Protein AF-A0A5C6PGF8-F1 (afdb_monomer_lite)

Sequence (161 aa):
MWDMMILLLALSSSSFSEDKLNMCMDAKHHKKVPGPEGQLYLQCAPWRDNACCTANTSTEAHEDNSYLYNFNWNHCGAMSDECKKHFIQDTCFYECSPHLGPWIQEVDQSWRKERIFNVPLCKEDCHEWWEDCKNEFTCKSNWHTGWDWSSGMYSSTQISM

InterPro domains:
  IPR004269 Folate receptor [PTHR10517] (8-154)
  IPR018143 Folate receptor-like [PF03024] (23-155)

pLDDT: mean 87.25, std 16.22, range [28.69, 98.75]

Radius of gyration: 19.74 Å; chains: 1; bounding box: 34×40×76 Å

Secondary structure (DSSP, 8-state):
--HHHHHHHHGGGSTTSGGGSS---SSSS--SS-B--TT--GGGGGGTTSBSS-HHHHHHTTSTT-TTT---TTBTBPPPHHHHHHHHHHHHHHHH-TT-GGGEEEEEETTEEEEE-S----HHHHHHHHHHHTT---S-S-SSS--B-TTSS-B------

Structure (mmCIF, N/CA/C/O backbone):
data_AF-A0A5C6PGF8-F1
#
_entry.id   AF-A0A5C6PGF8-F1
#
loop_
_atom_site.group_PDB
_atom_site.id
_atom_site.type_symbol
_atom_site.label_atom_id
_atom_site.label_alt_id
_atom_site.label_comp_id
_atom_site.label_asym_id
_atom_site.label_entity_id
_atom_site.label_seq_id
_atom_site.pdbx_PDB_ins_code
_atom_site.Cartn_x
_atom_site.Cartn_y
_atom_site.Cartn_z
_atom_site.occupancy
_atom_site.B_iso_or_equiv
_atom_site.auth_seq_id
_atom_site.auth_comp_id
_atom_site.auth_asym_id
_atom_site.auth_atom_id
_atom_site.pdbx_PDB_model_num
ATOM 1 N N . MET A 1 1 ? 7.322 20.177 -49.002 1.00 54.81 1 MET A N 1
ATOM 2 C CA . MET A 1 1 ? 8.541 19.990 -48.165 1.00 54.81 1 MET A CA 1
ATOM 3 C C . MET A 1 1 ? 8.345 20.398 -46.705 1.00 54.81 1 MET A C 1
ATOM 5 O O . MET A 1 1 ? 9.116 19.965 -45.869 1.00 54.81 1 MET A O 1
ATOM 9 N N . TRP A 1 2 ? 7.335 21.204 -46.389 1.00 58.12 2 TRP A N 1
ATOM 10 C CA . TRP A 1 2 ? 7.107 21.815 -45.083 1.00 58.12 2 TRP A CA 1
ATOM 11 C C . TRP A 1 2 ? 6.049 21.002 -44.318 1.00 58.12 2 TRP A C 1
ATOM 13 O O . TRP A 1 2 ? 6.233 20.719 -43.141 1.00 58.12 2 TRP A O 1
ATOM 23 N N . ASP A 1 3 ? 5.068 20.440 -45.031 1.00 55.88 3 ASP A N 1
ATOM 24 C CA . ASP A 1 3 ? 4.085 19.485 -44.489 1.00 55.88 3 ASP A CA 1
ATOM 25 C C . ASP A 1 3 ? 4.719 18.181 -43.982 1.00 55.88 3 ASP A C 1
ATOM 27 O O . ASP A 1 3 ? 4.309 17.628 -42.966 1.00 55.88 3 ASP A O 1
ATOM 31 N N . MET A 1 4 ? 5.778 17.713 -44.651 1.00 60.34 4 MET A N 1
ATOM 32 C CA . MET A 1 4 ? 6.494 16.497 -44.250 1.00 60.34 4 MET A CA 1
ATOM 33 C C . MET A 1 4 ? 7.297 16.699 -42.953 1.00 60.34 4 MET A C 1
ATOM 35 O O . MET A 1 4 ? 7.502 15.757 -42.194 1.00 60.34 4 MET A O 1
ATOM 39 N N . MET A 1 5 ? 7.705 17.941 -42.676 1.00 58.97 5 MET A N 1
ATOM 40 C CA . MET A 1 5 ? 8.416 18.329 -41.457 1.00 58.97 5 MET A CA 1
ATOM 41 C C . MET A 1 5 ? 7.456 18.453 -40.261 1.00 58.97 5 MET A C 1
ATOM 43 O O . MET A 1 5 ? 7.819 18.086 -39.147 1.00 58.97 5 MET A O 1
ATOM 47 N N . ILE A 1 6 ? 6.212 18.889 -40.501 1.00 62.00 6 ILE A N 1
ATOM 48 C CA . ILE A 1 6 ? 5.142 18.952 -39.487 1.00 62.00 6 ILE A CA 1
ATOM 49 C C . ILE A 1 6 ? 4.705 17.540 -39.061 1.00 62.00 6 ILE A C 1
ATOM 51 O O . ILE A 1 6 ? 4.538 17.284 -37.870 1.00 62.00 6 ILE A O 1
ATOM 55 N N . LEU A 1 7 ? 4.593 16.600 -40.007 1.00 57.56 7 LEU A N 1
ATOM 56 C CA . LEU A 1 7 ? 4.287 15.193 -39.715 1.00 57.56 7 LEU A CA 1
ATOM 57 C C . LEU A 1 7 ? 5.377 14.501 -38.877 1.00 57.56 7 LEU A C 1
ATOM 59 O O . LEU A 1 7 ? 5.052 13.729 -37.981 1.00 57.56 7 LEU A O 1
ATOM 63 N N . LEU A 1 8 ? 6.657 14.801 -39.123 1.00 57.62 8 LEU A N 1
ATOM 64 C CA . LEU A 1 8 ? 7.780 14.226 -38.368 1.00 57.62 8 LEU A CA 1
ATOM 65 C C . LEU A 1 8 ? 7.888 14.772 -36.933 1.00 57.62 8 LEU A C 1
ATOM 67 O O . LEU A 1 8 ? 8.248 14.022 -36.031 1.00 57.62 8 LEU A O 1
ATOM 71 N N . LEU A 1 9 ? 7.532 16.041 -36.700 1.00 57.41 9 LEU A N 1
ATOM 72 C CA . LEU A 1 9 ? 7.521 16.651 -35.360 1.00 57.41 9 LEU A CA 1
ATOM 73 C C . LEU A 1 9 ? 6.371 16.141 -34.473 1.00 57.41 9 LEU A C 1
ATOM 75 O O . LEU A 1 9 ? 6.531 16.057 -33.258 1.00 57.41 9 LEU A O 1
ATOM 79 N N . ALA A 1 10 ? 5.233 15.758 -35.060 1.00 57.00 10 ALA A N 1
ATOM 80 C CA . ALA A 1 10 ? 4.105 15.186 -34.316 1.00 57.00 10 ALA A CA 1
ATOM 81 C C . ALA A 1 10 ? 4.353 13.736 -33.843 1.00 57.00 10 ALA A C 1
ATOM 83 O O . ALA A 1 10 ? 3.720 13.280 -32.895 1.00 57.00 10 ALA A O 1
ATOM 84 N N . LEU A 1 11 ? 5.280 13.012 -34.482 1.00 55.31 11 LEU A N 1
ATOM 85 C CA . LEU A 1 11 ? 5.598 11.609 -34.174 1.00 55.31 11 LEU A CA 1
ATOM 86 C C . LEU A 1 11 ? 6.632 11.437 -33.047 1.00 55.31 11 LEU A C 1
ATOM 88 O O . LEU A 1 11 ? 6.771 10.339 -32.520 1.00 55.31 11 LEU A O 1
ATOM 92 N N . SER A 1 12 ? 7.357 12.492 -32.658 1.00 56.69 12 SER A N 1
ATOM 93 C CA . SER A 1 12 ? 8.410 12.416 -31.629 1.00 56.69 12 SER A CA 1
ATOM 94 C C . SER A 1 12 ? 7.918 12.550 -30.179 1.00 56.69 12 SER A C 1
ATOM 96 O O . SER A 1 12 ? 8.729 12.521 -29.258 1.00 56.69 12 SER A O 1
ATOM 98 N N . SER A 1 13 ? 6.613 12.718 -29.950 1.00 55.44 13 SER A N 1
ATOM 99 C CA . SER A 1 13 ? 6.055 13.009 -28.618 1.00 55.44 13 SER A CA 1
ATOM 100 C C . SER A 1 13 ? 5.640 11.774 -27.802 1.00 55.44 13 SER A C 1
ATOM 102 O O . SER A 1 13 ? 5.177 11.933 -26.676 1.00 55.44 13 SER A O 1
ATOM 104 N N . SER A 1 14 ? 5.773 10.557 -28.332 1.00 55.12 14 SER A N 1
ATOM 105 C CA . SER A 1 14 ? 5.186 9.336 -27.748 1.00 55.12 14 SER A CA 1
ATOM 106 C C . SER A 1 14 ? 6.134 8.464 -26.911 1.00 55.12 14 SER A C 1
ATOM 108 O O . SER A 1 14 ? 5.676 7.510 -26.294 1.00 55.12 14 SER A O 1
ATOM 110 N N . SER A 1 15 ? 7.428 8.774 -26.826 1.00 57.66 15 SER A N 1
ATOM 111 C CA . SER A 1 15 ? 8.431 7.877 -26.219 1.00 57.66 15 SER A CA 1
ATOM 112 C C . SER A 1 15 ? 8.673 8.052 -24.709 1.00 57.66 15 SER A C 1
ATOM 114 O O . SER A 1 15 ? 9.306 7.193 -24.109 1.00 57.66 15 SER A O 1
ATOM 116 N N . PHE A 1 16 ? 8.159 9.112 -24.072 1.00 57.62 16 PHE A N 1
ATOM 117 C CA . PHE A 1 16 ? 8.339 9.379 -22.627 1.00 57.62 16 PHE A CA 1
ATOM 118 C C . PHE A 1 16 ? 7.261 8.767 -21.717 1.00 57.62 16 PHE A C 1
ATOM 1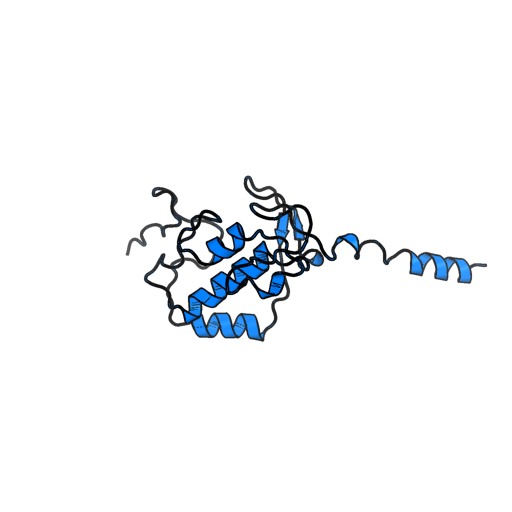20 O O . PHE A 1 16 ? 7.266 9.014 -20.518 1.00 57.62 16 PHE A O 1
ATOM 127 N N . SER A 1 17 ? 6.272 8.062 -22.275 1.00 68.56 17 SER A N 1
ATOM 128 C CA . SER A 1 17 ? 5.214 7.435 -21.470 1.00 68.56 17 SER A CA 1
ATOM 129 C C . SER A 1 17 ? 5.426 5.936 -21.282 1.00 68.56 17 SER A C 1
ATOM 131 O O . SER A 1 17 ? 4.864 5.376 -20.345 1.00 68.56 17 SER A O 1
ATOM 133 N N . GLU A 1 18 ? 6.174 5.276 -22.170 1.00 79.38 18 GLU A N 1
ATOM 134 C CA . GLU A 1 18 ? 6.363 3.821 -22.130 1.00 79.38 18 GLU A CA 1
ATOM 135 C C . GLU A 1 18 ? 7.310 3.383 -21.006 1.00 79.38 18 GLU A C 1
ATOM 137 O O . GLU A 1 18 ? 7.113 2.317 -20.433 1.00 79.38 18 GLU A O 1
ATOM 142 N N . ASP A 1 19 ? 8.283 4.218 -20.632 1.00 86.44 19 ASP A N 1
ATOM 143 C CA . ASP A 1 19 ? 9.207 3.979 -19.511 1.00 86.44 19 ASP A CA 1
ATOM 144 C C . ASP A 1 19 ? 8.509 4.005 -18.141 1.00 86.44 19 ASP A C 1
ATOM 146 O O . ASP A 1 19 ? 9.036 3.471 -17.166 1.00 86.44 19 ASP A O 1
ATOM 150 N N . LYS A 1 20 ? 7.311 4.598 -18.071 1.00 92.19 20 LYS A N 1
ATOM 151 C CA . LYS A 1 20 ? 6.437 4.595 -16.892 1.00 92.19 20 LYS A CA 1
ATOM 152 C C . LYS A 1 20 ? 5.470 3.413 -16.851 1.00 92.19 20 LYS A C 1
ATOM 154 O O . LYS A 1 20 ? 4.733 3.270 -15.878 1.00 92.19 20 LYS A O 1
ATOM 159 N N . LEU A 1 21 ? 5.439 2.564 -17.875 1.00 95.62 21 LEU A N 1
ATOM 160 C CA . LEU A 1 21 ? 4.608 1.362 -17.880 1.00 95.62 21 LEU A CA 1
ATOM 161 C C . LEU A 1 21 ? 5.406 0.167 -17.354 1.00 95.62 21 LEU A C 1
ATOM 163 O O . LEU A 1 21 ? 6.591 0.031 -17.635 1.00 95.62 21 LEU A O 1
ATOM 167 N N . ASN A 1 22 ? 4.730 -0.730 -16.632 1.00 97.31 22 ASN A N 1
ATOM 168 C CA . ASN A 1 22 ? 5.297 -1.997 -16.163 1.00 97.31 22 ASN A CA 1
ATOM 169 C C . ASN A 1 22 ? 6.647 -1.830 -15.433 1.00 97.31 22 ASN A C 1
ATOM 171 O O . ASN A 1 22 ? 7.657 -2.431 -15.805 1.00 97.31 22 ASN A O 1
ATOM 175 N N . MET A 1 23 ? 6.655 -1.007 -14.385 1.00 97.12 23 MET A N 1
ATOM 176 C CA . MET A 1 23 ? 7.839 -0.703 -13.581 1.00 97.12 23 MET A CA 1
ATOM 177 C C . MET A 1 23 ? 7.537 -0.807 -12.085 1.00 97.12 23 MET A C 1
ATOM 179 O O . MET A 1 23 ? 6.384 -0.716 -11.669 1.00 97.12 23 MET A O 1
ATOM 183 N N . CYS A 1 24 ? 8.585 -0.952 -11.278 1.00 98.25 24 CYS A N 1
ATOM 184 C CA . CYS A 1 24 ? 8.498 -0.892 -9.822 1.00 98.25 24 CYS A CA 1
ATOM 185 C C . CYS A 1 24 ? 9.130 0.402 -9.315 1.00 98.25 24 CYS A C 1
ATOM 187 O O . CYS A 1 24 ? 10.127 0.851 -9.876 1.00 98.25 24 CYS A O 1
ATOM 189 N N . MET A 1 25 ? 8.562 0.979 -8.256 1.00 96.88 25 MET A N 1
ATOM 190 C CA . MET A 1 25 ? 9.164 2.130 -7.580 1.00 96.88 25 MET A CA 1
ATOM 191 C C . MET A 1 25 ? 10.385 1.728 -6.744 1.00 96.88 25 MET A C 1
ATOM 193 O O . MET A 1 25 ? 10.410 0.642 -6.170 1.00 96.88 25 MET A O 1
ATOM 197 N N . ASP A 1 26 ? 11.365 2.621 -6.609 1.00 95.94 26 ASP A N 1
ATOM 198 C CA . ASP A 1 26 ? 12.487 2.512 -5.664 1.00 95.94 26 ASP A CA 1
ATOM 199 C C . ASP A 1 26 ? 12.038 2.932 -4.249 1.00 95.94 26 ASP A C 1
ATOM 201 O O . ASP A 1 26 ? 12.381 4.000 -3.717 1.00 95.94 26 ASP A O 1
ATOM 205 N N . ALA A 1 27 ? 11.199 2.082 -3.652 1.00 94.75 27 ALA A N 1
ATOM 206 C CA . ALA A 1 27 ? 10.754 2.182 -2.266 1.00 94.75 27 ALA A CA 1
ATOM 207 C C . ALA A 1 27 ? 11.315 1.027 -1.413 1.00 94.75 27 ALA A C 1
ATOM 209 O O . ALA A 1 27 ? 12.222 0.304 -1.818 1.00 94.75 27 ALA A O 1
ATOM 210 N N . LYS A 1 28 ? 10.834 0.898 -0.173 1.00 94.81 28 LYS A N 1
ATOM 211 C CA . LYS A 1 28 ? 11.496 0.100 0.869 1.00 94.81 28 LYS A CA 1
ATOM 212 C C . LYS A 1 28 ? 11.570 -1.404 0.564 1.00 94.81 28 LYS A C 1
ATOM 214 O O . LYS A 1 28 ? 12.584 -2.019 0.886 1.00 94.81 28 LYS A O 1
ATOM 219 N N . HIS A 1 29 ? 10.515 -1.985 -0.017 1.00 96.44 29 HIS A N 1
ATOM 220 C CA . HIS A 1 29 ? 10.368 -3.445 -0.179 1.00 96.44 29 HIS A CA 1
ATOM 221 C C . HIS A 1 29 ? 10.113 -3.897 -1.619 1.00 96.44 29 HIS A C 1
ATOM 223 O O . HIS A 1 29 ? 9.902 -5.088 -1.864 1.00 96.44 29 HIS A O 1
ATOM 229 N N . HIS A 1 30 ? 10.154 -2.968 -2.572 1.00 98.00 30 HIS A N 1
ATOM 230 C CA . HIS A 1 30 ? 9.939 -3.253 -3.984 1.00 98.00 30 HIS A CA 1
ATOM 231 C C . HIS A 1 30 ? 11.124 -4.000 -4.587 1.00 98.00 30 HIS A C 1
ATOM 233 O O . HIS A 1 30 ? 12.296 -3.720 -4.322 1.00 98.00 30 HIS A O 1
ATOM 239 N N . LYS A 1 31 ? 10.815 -4.937 -5.479 1.00 98.12 31 LYS A N 1
ATOM 240 C CA . LYS A 1 31 ? 11.779 -5.477 -6.434 1.00 98.12 31 LYS A CA 1
ATOM 241 C C . LYS A 1 31 ? 12.204 -4.378 -7.406 1.00 98.12 31 LYS A C 1
ATOM 243 O O . LYS A 1 31 ? 11.474 -3.428 -7.658 1.00 98.12 31 LYS A O 1
ATOM 248 N N . LYS A 1 32 ? 13.367 -4.558 -8.035 1.00 97.25 32 LYS A N 1
ATOM 249 C CA . LYS A 1 32 ? 13.857 -3.623 -9.063 1.00 97.25 32 LYS A CA 1
ATOM 250 C C . LYS A 1 32 ? 13.022 -3.630 -10.342 1.00 97.25 32 LYS A C 1
ATOM 252 O O . LYS A 1 32 ? 12.949 -2.617 -11.023 1.00 97.25 32 LYS A O 1
ATOM 257 N N . VAL A 1 33 ? 12.460 -4.782 -10.700 1.00 97.44 33 VAL A N 1
ATOM 258 C CA . VAL A 1 33 ? 11.665 -4.971 -11.917 1.00 97.44 33 VAL A CA 1
ATOM 259 C C . VAL A 1 33 ? 10.486 -5.902 -11.629 1.00 97.44 33 VAL A C 1
ATOM 261 O O . VAL A 1 33 ? 10.629 -6.799 -10.784 1.00 97.44 33 VAL A O 1
ATOM 264 N N . PRO A 1 34 ? 9.342 -5.720 -12.313 1.00 98.12 34 PRO A N 1
ATOM 265 C CA . PRO A 1 34 ? 8.217 -6.634 -12.192 1.00 98.12 34 PRO A CA 1
ATOM 266 C C . PRO A 1 34 ? 8.568 -8.043 -12.668 1.00 98.12 34 PRO A C 1
ATOM 268 O O . PRO A 1 34 ? 9.432 -8.238 -13.526 1.00 98.12 34 PRO A O 1
ATOM 271 N N . GLY A 1 35 ? 7.874 -9.034 -12.125 1.00 98.00 35 GLY A N 1
ATOM 272 C CA . GLY A 1 35 ? 7.959 -10.406 -12.610 1.00 98.00 35 GLY A CA 1
ATOM 273 C C . GLY A 1 35 ? 7.030 -11.351 -11.856 1.00 98.00 35 GLY A C 1
ATOM 274 O O . GLY A 1 35 ? 6.463 -10.951 -10.833 1.00 98.00 35 GLY A O 1
ATOM 275 N N . PRO A 1 36 ? 6.875 -12.591 -12.343 1.00 97.38 36 PRO A N 1
ATOM 276 C CA . PRO A 1 36 ? 5.992 -13.572 -11.731 1.00 97.38 36 PRO A CA 1
ATOM 277 C C . PRO A 1 36 ? 6.448 -13.944 -10.315 1.00 97.38 36 PRO A C 1
ATOM 279 O O . PRO A 1 36 ? 7.628 -14.175 -10.061 1.00 97.38 36 PRO A O 1
ATOM 282 N N . GLU A 1 37 ? 5.477 -14.043 -9.416 1.00 94.12 37 GLU A N 1
ATOM 283 C CA . GLU A 1 37 ? 5.581 -14.438 -8.013 1.00 94.12 37 GLU A CA 1
ATOM 284 C C . GLU A 1 37 ? 4.423 -15.396 -7.703 1.00 94.12 37 GLU A C 1
ATOM 286 O O . GLU A 1 37 ? 3.389 -15.024 -7.155 1.00 94.12 37 GLU A O 1
ATOM 291 N N . GLY A 1 38 ? 4.561 -16.669 -8.072 1.00 82.44 38 GLY A N 1
ATOM 292 C CA . GLY A 1 38 ? 3.472 -17.653 -7.954 1.00 82.44 38 GLY A CA 1
ATOM 293 C C . GLY A 1 38 ? 3.014 -17.971 -6.521 1.00 82.44 38 GLY A C 1
ATOM 294 O O . GLY A 1 38 ? 2.100 -18.771 -6.342 1.00 82.44 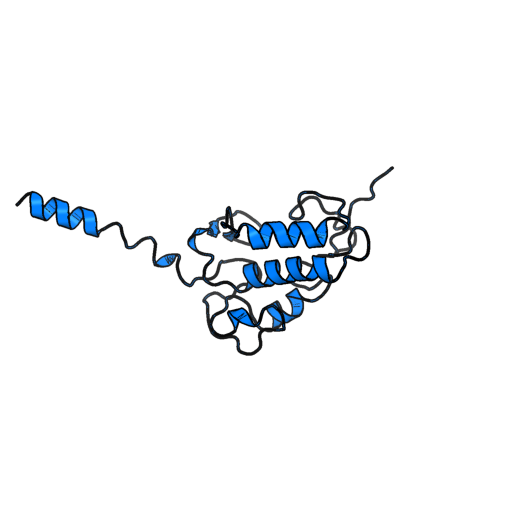38 GLY A O 1
ATOM 295 N N . GLN A 1 39 ? 3.654 -17.382 -5.510 1.00 87.56 39 GLN A N 1
ATOM 296 C CA . GLN A 1 39 ? 3.429 -17.633 -4.086 1.00 87.56 39 GLN A CA 1
ATOM 297 C C . GLN A 1 39 ? 2.843 -16.417 -3.348 1.00 87.56 39 GLN A C 1
ATOM 299 O O . GLN A 1 39 ? 2.902 -16.381 -2.121 1.00 87.56 39 GLN A O 1
ATOM 304 N N . LEU A 1 40 ? 2.300 -15.415 -4.058 1.00 92.50 40 LEU A N 1
ATOM 305 C CA . LEU A 1 40 ? 1.671 -14.273 -3.387 1.00 92.50 40 LEU A CA 1
ATOM 306 C C . LEU A 1 40 ? 0.480 -14.716 -2.526 1.00 92.50 40 LEU A C 1
ATOM 308 O O . LEU A 1 40 ? -0.400 -15.455 -2.972 1.00 92.50 40 LEU A O 1
ATOM 312 N N . TYR A 1 41 ? 0.475 -14.244 -1.283 1.00 91.69 41 TYR A N 1
ATOM 313 C CA . TYR A 1 41 ? -0.445 -14.664 -0.236 1.00 91.69 41 TYR A CA 1
ATOM 314 C C . TYR A 1 41 ? -1.801 -13.950 -0.333 1.00 91.69 41 TYR A C 1
ATOM 316 O O . TYR A 1 41 ? -1.858 -12.731 -0.505 1.00 91.69 41 TYR A O 1
ATOM 324 N N . LEU A 1 42 ? -2.884 -14.727 -0.200 1.00 95.94 42 LEU A N 1
ATOM 325 C CA . LEU A 1 42 ? -4.280 -14.281 -0.069 1.00 95.94 42 LEU A CA 1
ATOM 326 C C . LEU A 1 42 ? -4.649 -13.072 -0.953 1.00 95.94 42 LEU A C 1
ATOM 328 O O . LEU A 1 42 ? -4.778 -13.228 -2.166 1.00 95.94 42 LEU A O 1
ATOM 332 N N . GLN A 1 43 ? -4.834 -11.881 -0.370 1.00 97.75 43 GLN A N 1
ATOM 333 C CA . GLN A 1 43 ? -5.338 -10.694 -1.074 1.00 97.75 43 GLN A CA 1
ATOM 334 C C . GLN A 1 43 ? -4.353 -10.154 -2.118 1.00 97.75 43 GLN A C 1
ATOM 336 O O . GLN A 1 43 ? -4.764 -9.501 -3.073 1.00 97.75 43 GLN A O 1
ATOM 341 N N . CYS A 1 44 ? -3.064 -10.493 -2.010 1.00 98.31 44 CYS A N 1
ATOM 342 C CA . CYS A 1 44 ? -2.052 -10.102 -2.989 1.00 98.31 44 CYS A CA 1
ATOM 343 C C . CYS A 1 44 ? -1.969 -11.072 -4.189 1.00 98.31 44 CYS A C 1
ATOM 345 O O . CYS A 1 44 ? -1.249 -10.803 -5.152 1.00 98.31 44 CYS A O 1
ATOM 347 N N . ALA A 1 45 ? -2.701 -12.193 -4.184 1.00 97.81 45 ALA A N 1
ATOM 348 C CA . ALA A 1 45 ? -2.704 -13.163 -5.284 1.00 97.81 45 ALA A CA 1
ATOM 349 C C . ALA A 1 45 ? -3.044 -12.598 -6.685 1.00 97.81 45 ALA A C 1
ATOM 351 O O . ALA A 1 45 ? -2.514 -13.142 -7.660 1.00 97.81 45 ALA A O 1
ATOM 352 N N . PRO A 1 46 ? -3.855 -11.526 -6.849 1.00 97.94 46 PRO A N 1
ATOM 353 C CA . PRO A 1 46 ? -4.130 -10.945 -8.164 1.00 97.94 46 PRO A CA 1
ATOM 354 C C . PRO A 1 46 ? -2.884 -10.497 -8.945 1.00 97.94 46 PRO A C 1
ATOM 356 O O . PRO A 1 46 ? -2.926 -10.467 -10.172 1.00 97.94 46 PRO A O 1
ATOM 359 N N . TRP A 1 47 ? -1.764 -10.200 -8.274 1.00 98.50 47 TRP A N 1
ATOM 360 C CA . TRP A 1 47 ? -0.517 -9.772 -8.926 1.00 98.50 47 TRP A CA 1
ATOM 361 C C . TRP A 1 47 ? 0.455 -10.917 -9.247 1.00 98.50 47 TRP A C 1
ATOM 363 O O . TRP A 1 47 ? 1.523 -10.667 -9.796 1.00 98.50 47 TRP A O 1
ATOM 373 N N . ARG A 1 48 ? 0.118 -12.178 -8.945 1.00 97.31 48 ARG A N 1
ATOM 374 C CA . ARG A 1 48 ? 1.064 -13.316 -8.990 1.00 97.31 48 ARG A CA 1
ATOM 375 C C . ARG A 1 48 ? 1.791 -13.512 -10.326 1.00 97.31 48 ARG A C 1
ATOM 377 O O . ARG A 1 48 ? 2.895 -14.040 -10.341 1.00 97.31 48 ARG A O 1
ATOM 384 N N . ASP A 1 49 ? 1.185 -13.125 -11.445 1.00 97.81 49 ASP A N 1
ATOM 385 C CA . ASP A 1 49 ? 1.776 -13.333 -12.772 1.00 97.81 49 ASP A CA 1
ATOM 386 C C . ASP A 1 49 ? 2.761 -12.206 -13.136 1.00 97.81 49 ASP A C 1
ATOM 388 O O . ASP A 1 49 ? 3.644 -12.401 -13.972 1.00 97.81 49 ASP A O 1
ATOM 392 N N . ASN A 1 50 ? 2.646 -11.040 -12.487 1.00 98.25 50 ASN A N 1
ATOM 393 C CA . ASN A 1 50 ? 3.517 -9.886 -12.687 1.00 98.25 50 ASN A CA 1
ATOM 394 C C . ASN A 1 50 ? 3.429 -8.900 -11.501 1.00 98.25 50 ASN A C 1
ATOM 396 O O . ASN A 1 50 ? 2.534 -8.052 -11.458 1.00 98.25 50 ASN A O 1
ATOM 400 N N . ALA A 1 51 ? 4.360 -9.001 -10.548 1.00 98.50 51 ALA A N 1
ATOM 401 C CA . ALA A 1 51 ? 4.363 -8.218 -9.311 1.00 98.50 51 ALA A CA 1
ATOM 402 C C . ALA A 1 51 ? 5.689 -7.503 -9.045 1.00 98.50 51 ALA A C 1
ATOM 404 O O . ALA A 1 51 ? 6.759 -7.988 -9.422 1.00 98.50 51 ALA A O 1
ATOM 405 N N . CYS A 1 52 ? 5.607 -6.407 -8.292 1.00 98.62 52 CYS A N 1
ATOM 406 C CA . CYS A 1 52 ? 6.734 -5.681 -7.707 1.00 98.62 52 CYS A CA 1
ATOM 407 C C . CYS A 1 52 ? 7.080 -6.090 -6.271 1.00 98.62 52 CYS A C 1
ATOM 409 O O . CYS A 1 52 ? 8.152 -5.738 -5.790 1.00 98.62 52 CYS A O 1
ATOM 411 N N . CYS A 1 53 ? 6.230 -6.869 -5.609 1.00 98.38 53 CYS A N 1
ATOM 412 C CA . CYS A 1 53 ? 6.475 -7.388 -4.269 1.00 98.38 53 CYS A CA 1
ATOM 413 C C . CYS A 1 53 ? 7.087 -8.796 -4.325 1.00 98.38 53 CYS A C 1
ATOM 415 O O . CYS A 1 53 ? 7.161 -9.409 -5.390 1.00 98.38 53 CYS A O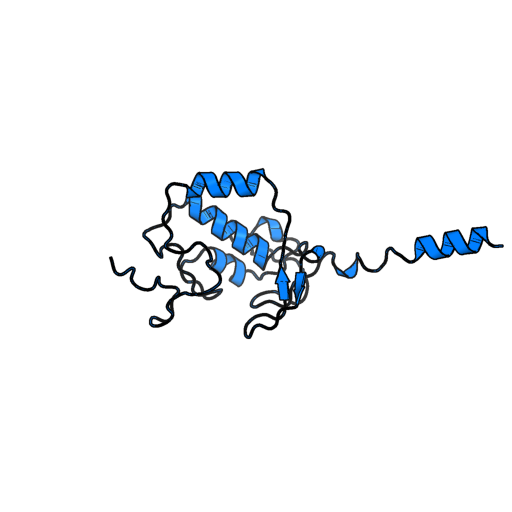 1
ATOM 417 N N . THR A 1 54 ? 7.522 -9.312 -3.176 1.00 97.75 54 THR A N 1
ATOM 418 C CA . THR A 1 54 ? 7.925 -10.719 -3.007 1.00 97.75 54 THR A CA 1
ATOM 419 C C . THR A 1 54 ? 6.832 -11.507 -2.284 1.00 97.75 54 THR A C 1
ATOM 421 O O . THR A 1 54 ? 5.966 -10.914 -1.636 1.00 97.75 54 THR A O 1
ATOM 424 N N . ALA A 1 55 ? 6.901 -12.841 -2.309 1.00 96.31 55 ALA A N 1
ATOM 425 C CA . ALA A 1 55 ? 6.023 -13.682 -1.488 1.00 96.31 55 ALA A CA 1
ATOM 426 C C . ALA A 1 55 ? 6.071 -13.302 0.008 1.00 96.31 55 ALA A C 1
ATOM 428 O O . ALA A 1 55 ? 5.025 -13.172 0.640 1.00 96.31 55 ALA A O 1
ATOM 429 N N . ASN A 1 56 ? 7.261 -13.017 0.552 1.00 96.25 56 ASN A N 1
ATOM 430 C CA . ASN A 1 56 ? 7.421 -12.590 1.946 1.00 96.25 56 ASN A CA 1
ATOM 431 C C . ASN A 1 56 ? 6.693 -11.267 2.228 1.00 96.25 56 ASN A C 1
ATOM 433 O O . ASN A 1 56 ? 5.922 -11.172 3.178 1.00 96.25 56 ASN A O 1
ATOM 437 N N . THR A 1 57 ? 6.867 -10.279 1.342 1.00 97.19 57 THR A N 1
ATOM 438 C CA . THR A 1 57 ? 6.152 -8.996 1.413 1.00 97.19 57 THR A CA 1
ATOM 439 C C . THR A 1 57 ? 4.638 -9.209 1.426 1.00 97.19 57 THR A C 1
ATOM 441 O O . THR A 1 57 ? 3.936 -8.571 2.202 1.00 97.19 57 THR A O 1
ATOM 444 N N . SER A 1 58 ? 4.127 -10.128 0.600 1.00 96.94 58 SER A N 1
ATOM 445 C CA . SER A 1 58 ? 2.688 -10.394 0.537 1.00 96.94 58 SER A CA 1
ATOM 446 C C . SER A 1 58 ? 2.126 -11.062 1.789 1.00 96.94 58 SER A C 1
ATOM 448 O O . SER A 1 58 ? 1.027 -10.713 2.208 1.00 96.94 58 SER A O 1
ATOM 450 N N . THR A 1 59 ? 2.867 -11.978 2.419 1.00 95.88 59 THR A N 1
ATOM 451 C CA . THR A 1 59 ? 2.464 -12.564 3.705 1.00 95.88 59 THR A CA 1
ATOM 452 C C . THR A 1 59 ? 2.379 -11.476 4.770 1.00 95.88 59 THR A C 1
ATOM 454 O O . THR A 1 59 ? 1.389 -11.364 5.482 1.00 95.88 59 THR A O 1
ATOM 457 N N . GLU A 1 60 ? 3.372 -10.597 4.808 1.00 95.69 60 GLU A N 1
ATOM 458 C CA . GLU A 1 60 ? 3.524 -9.588 5.861 1.00 95.69 60 GLU A CA 1
ATOM 459 C C . GLU A 1 60 ? 2.605 -8.382 5.673 1.00 95.69 60 GLU A C 1
ATOM 461 O O . GLU A 1 60 ? 2.351 -7.640 6.618 1.00 95.69 60 GLU A O 1
ATOM 466 N N . ALA A 1 61 ? 2.022 -8.216 4.486 1.00 95.56 61 ALA A N 1
ATOM 467 C CA . ALA A 1 61 ? 0.905 -7.301 4.282 1.00 95.56 61 ALA A CA 1
ATOM 468 C C . ALA A 1 61 ? -0.340 -7.696 5.103 1.00 95.56 61 ALA A C 1
ATOM 470 O O . ALA A 1 61 ? -1.200 -6.852 5.331 1.00 95.56 61 ALA A O 1
ATOM 471 N N . HIS A 1 62 ? -0.441 -8.954 5.555 1.00 94.94 62 HIS A N 1
ATOM 472 C CA . HIS A 1 62 ? -1.593 -9.479 6.298 1.00 94.94 62 HIS A CA 1
ATOM 473 C C . HIS A 1 62 ? -1.367 -9.539 7.819 1.00 94.94 62 HIS A C 1
ATOM 475 O O . HIS A 1 62 ? -2.311 -9.815 8.563 1.00 94.94 62 HIS A O 1
ATOM 481 N N . GLU A 1 63 ? -0.148 -9.263 8.286 1.00 90.38 63 GLU A N 1
ATOM 482 C CA . GLU A 1 63 ? 0.228 -9.342 9.700 1.00 90.38 63 GLU A CA 1
ATOM 483 C C . GLU A 1 63 ? 0.149 -7.969 10.386 1.00 90.38 63 GLU A C 1
ATOM 485 O O . GLU A 1 63 ? 0.535 -6.940 9.825 1.00 90.38 63 GLU A O 1
ATOM 490 N N . ASP A 1 64 ? -0.330 -7.946 11.633 1.00 83.50 64 ASP A N 1
ATOM 491 C CA . ASP A 1 64 ? -0.270 -6.742 12.468 1.00 83.50 64 ASP A CA 1
ATOM 492 C C . ASP A 1 64 ? 1.176 -6.491 12.905 1.00 83.50 64 ASP A C 1
ATOM 494 O O . ASP A 1 64 ? 1.846 -7.404 13.385 1.00 83.50 64 ASP A O 1
ATOM 498 N N . ASN A 1 65 ? 1.649 -5.244 12.821 1.00 81.25 65 ASN A N 1
ATOM 499 C CA . ASN A 1 65 ? 3.019 -4.876 13.207 1.00 81.25 65 ASN A CA 1
ATOM 500 C C . ASN A 1 65 ? 4.099 -5.636 12.428 1.00 81.25 65 ASN A C 1
ATOM 502 O O . ASN A 1 65 ? 5.179 -5.926 12.944 1.00 81.25 65 ASN A O 1
ATOM 506 N N . SER A 1 66 ? 3.801 -5.946 11.169 1.00 83.62 66 SER A N 1
ATOM 507 C CA . SER A 1 66 ? 4.717 -6.647 10.279 1.00 83.62 66 SER A CA 1
ATOM 508 C C . SER A 1 66 ? 6.002 -5.861 10.043 1.00 83.62 66 SER A C 1
ATOM 510 O O . SER A 1 66 ? 6.046 -4.634 10.202 1.00 83.62 66 SER A O 1
ATOM 512 N N . TYR A 1 67 ? 7.071 -6.526 9.599 1.00 81.62 67 TYR A N 1
ATOM 513 C CA . TYR A 1 67 ? 8.352 -5.835 9.389 1.00 81.62 67 TYR A CA 1
ATOM 514 C C . TYR A 1 67 ? 8.283 -4.758 8.294 1.00 81.62 67 TYR A C 1
ATOM 516 O O . TYR A 1 67 ? 9.197 -3.925 8.190 1.00 81.62 67 TYR A O 1
ATOM 524 N N . LEU A 1 68 ? 7.229 -4.769 7.462 1.00 83.25 68 LEU A N 1
ATOM 525 C CA . LEU A 1 68 ? 7.076 -3.834 6.354 1.00 83.25 68 LEU A CA 1
ATOM 526 C C . LEU A 1 68 ? 7.206 -2.401 6.863 1.00 83.25 68 LEU A C 1
ATOM 528 O O . LEU A 1 68 ? 8.107 -1.654 6.454 1.00 83.25 68 LEU A O 1
ATOM 532 N N . TYR A 1 69 ? 6.383 -2.072 7.853 1.00 82.25 69 TYR A N 1
ATOM 533 C CA . TYR A 1 69 ? 6.328 -0.743 8.446 1.00 82.25 69 TYR A CA 1
ATOM 534 C C . TYR A 1 69 ? 6.209 -0.767 9.966 1.00 82.25 69 TYR A C 1
ATOM 536 O O . TYR A 1 69 ? 6.248 0.291 10.561 1.00 82.25 69 TYR A O 1
ATOM 544 N N . ASN A 1 70 ? 6.120 -1.925 10.618 1.00 82.62 70 ASN A N 1
ATOM 545 C CA . ASN A 1 70 ? 5.818 -2.047 12.047 1.00 82.62 70 ASN A CA 1
ATOM 546 C C . ASN A 1 70 ? 4.541 -1.285 12.453 1.00 82.62 70 ASN A C 1
ATOM 548 O O . ASN A 1 70 ? 4.466 -0.678 13.524 1.00 82.62 70 ASN A O 1
ATOM 552 N N . PHE A 1 71 ? 3.566 -1.250 11.539 1.00 83.19 71 PHE A N 1
ATOM 553 C CA . PHE A 1 71 ? 2.344 -0.472 11.686 1.00 83.19 71 PHE A CA 1
ATOM 554 C C . PHE A 1 71 ? 1.271 -1.280 12.417 1.00 83.19 71 PHE A C 1
ATOM 556 O O . PHE A 1 71 ? 1.034 -2.445 12.094 1.00 83.19 71 PHE A O 1
ATOM 563 N N . ASN A 1 72 ? 0.598 -0.637 13.370 1.00 86.25 72 ASN A N 1
ATOM 564 C CA . ASN A 1 72 ? -0.498 -1.234 14.118 1.00 86.25 72 ASN A CA 1
ATOM 565 C C . ASN A 1 72 ? -1.843 -0.720 13.594 1.00 86.25 72 ASN A C 1
ATOM 567 O O . ASN A 1 72 ? -2.203 0.435 13.843 1.00 86.25 72 ASN A O 1
ATOM 571 N N . TRP A 1 73 ? -2.627 -1.575 12.937 1.00 90.19 73 TRP A N 1
ATOM 572 C CA . TRP A 1 73 ? -4.000 -1.228 12.547 1.00 90.19 73 TRP A CA 1
ATOM 573 C C . TRP A 1 73 ? -4.889 -0.971 13.776 1.00 90.19 73 TRP A C 1
ATOM 575 O O . TRP A 1 73 ? -5.780 -0.130 13.731 1.00 90.19 73 TRP A O 1
ATOM 585 N N . ASN A 1 74 ? -4.568 -1.588 14.918 1.00 91.88 74 ASN A N 1
ATOM 586 C CA . ASN A 1 74 ? -5.360 -1.548 16.149 1.00 91.88 74 ASN A CA 1
ATOM 587 C C . ASN A 1 74 ? -4.964 -0.413 17.120 1.00 91.88 74 ASN A C 1
ATOM 589 O O . ASN A 1 74 ? -5.066 -0.551 18.342 1.00 91.88 74 ASN A O 1
ATOM 593 N N . HIS A 1 75 ? -4.461 0.716 16.615 1.00 89.44 75 HIS A N 1
ATOM 594 C CA . HIS A 1 75 ? -3.909 1.802 17.442 1.00 89.44 75 HIS A CA 1
ATOM 595 C C . HIS A 1 75 ? -4.962 2.605 18.235 1.00 89.44 75 HIS A C 1
ATOM 597 O O . HIS A 1 75 ? -4.594 3.448 19.052 1.00 89.44 75 HIS A O 1
ATOM 603 N N . CYS A 1 76 ? -6.258 2.362 18.019 1.00 93.38 76 CYS A N 1
ATOM 604 C CA . CYS A 1 76 ? -7.371 2.970 18.767 1.00 93.38 76 CYS A CA 1
ATOM 605 C C . CYS A 1 76 ? -8.418 1.944 19.239 1.00 93.38 76 CYS A C 1
ATOM 607 O O . CYS A 1 76 ? -9.556 2.305 19.527 1.00 93.38 76 CYS A O 1
ATOM 609 N N . GLY A 1 77 ? -8.030 0.671 19.333 1.00 91.69 77 GLY A N 1
ATOM 610 C CA . GLY A 1 77 ? -8.937 -0.457 19.553 1.00 91.69 77 GLY A CA 1
ATOM 611 C C . GLY A 1 77 ? -8.790 -1.496 18.445 1.00 91.69 77 GLY A C 1
ATOM 612 O O . GLY A 1 77 ? -8.097 -1.247 17.463 1.00 91.69 77 GLY A O 1
ATOM 613 N N . ALA A 1 78 ? -9.402 -2.667 18.618 1.00 94.81 78 ALA A N 1
ATOM 614 C CA . ALA A 1 78 ? -9.395 -3.697 17.583 1.00 94.81 78 ALA A CA 1
ATOM 615 C C . ALA A 1 78 ? -10.189 -3.214 16.360 1.00 94.81 78 ALA A C 1
ATOM 617 O O . ALA A 1 78 ? -11.358 -2.860 16.505 1.00 94.81 78 ALA A O 1
ATOM 618 N N . MET A 1 79 ? -9.545 -3.205 15.195 1.00 95.94 79 MET A N 1
ATOM 619 C CA . MET A 1 79 ? -10.174 -2.902 13.912 1.00 95.94 79 MET A CA 1
ATOM 620 C C . MET A 1 79 ? -10.937 -4.130 13.406 1.00 95.94 79 MET A C 1
ATOM 622 O O . MET A 1 79 ? -10.438 -5.251 13.529 1.00 95.94 79 MET A O 1
ATOM 626 N N . SER A 1 80 ? -12.122 -3.934 12.827 1.00 97.44 80 SER A N 1
ATOM 627 C CA . SER A 1 80 ? -12.864 -5.029 12.185 1.00 97.44 80 SER A CA 1
ATOM 628 C C . SER A 1 80 ? -12.126 -5.625 10.982 1.00 97.44 80 SER A C 1
ATOM 630 O O . SER A 1 80 ? -11.363 -4.941 10.289 1.00 97.44 80 SER A O 1
ATOM 632 N N . ASP A 1 81 ? -12.398 -6.898 10.685 1.00 97.00 81 ASP A N 1
ATOM 633 C CA . ASP A 1 81 ? -11.866 -7.563 9.492 1.00 97.00 81 ASP A CA 1
ATOM 634 C C . ASP A 1 81 ? -12.383 -6.894 8.205 1.00 97.00 81 ASP A C 1
ATOM 636 O O . ASP A 1 81 ? -11.652 -6.801 7.213 1.00 97.00 81 ASP A O 1
ATOM 640 N N . GLU A 1 82 ? -13.615 -6.371 8.222 1.00 98.06 82 GLU A N 1
ATOM 641 C CA . GLU A 1 82 ? -14.212 -5.637 7.106 1.00 98.06 82 GLU A CA 1
ATOM 642 C C . GLU A 1 82 ? -13.440 -4.364 6.759 1.00 98.06 82 GLU A C 1
ATOM 644 O O . GLU A 1 82 ? -13.212 -4.113 5.579 1.00 98.06 82 GLU A O 1
ATOM 649 N N . CYS A 1 83 ? -12.994 -3.587 7.746 1.00 98.19 83 CYS A N 1
ATOM 650 C CA . CYS A 1 83 ? -12.153 -2.419 7.488 1.00 98.19 83 CYS A CA 1
ATOM 651 C C . CYS A 1 83 ? -10.703 -2.820 7.178 1.00 98.19 83 CYS A C 1
ATOM 653 O O . CYS A 1 83 ? -10.095 -2.313 6.229 1.00 98.19 83 CYS A O 1
ATOM 655 N N . LYS A 1 84 ? -10.145 -3.777 7.932 1.00 97.19 84 LYS A N 1
ATOM 656 C CA . LYS A 1 84 ? -8.746 -4.206 7.801 1.00 97.19 84 LYS A CA 1
ATOM 657 C C . LYS A 1 84 ? -8.433 -4.781 6.420 1.00 97.19 84 LYS A C 1
ATOM 659 O O . LYS A 1 84 ? -7.343 -4.534 5.905 1.00 97.19 84 LYS A O 1
ATOM 664 N N . LYS A 1 85 ? -9.376 -5.481 5.773 1.00 97.62 85 LYS A N 1
ATOM 665 C CA . LYS A 1 85 ? -9.175 -5.998 4.405 1.00 97.62 85 LYS A CA 1
ATOM 666 C C . LYS A 1 85 ? -8.805 -4.887 3.410 1.00 97.62 85 LYS A C 1
ATOM 668 O O . LYS A 1 85 ? -7.992 -5.124 2.530 1.00 97.62 85 LYS A O 1
ATOM 673 N N . HIS A 1 86 ? -9.328 -3.668 3.568 1.00 98.38 86 HIS A N 1
ATOM 674 C CA . HIS A 1 86 ? -9.016 -2.557 2.663 1.00 98.38 86 HIS A CA 1
ATOM 675 C C . HIS A 1 86 ? -7.591 -2.042 2.855 1.00 98.38 86 HIS A C 1
ATOM 677 O O . HIS A 1 86 ? -6.905 -1.773 1.876 1.00 98.38 86 HIS A O 1
ATOM 683 N N . PHE A 1 87 ? -7.100 -1.992 4.096 1.00 97.62 87 PHE A N 1
ATOM 684 C CA . PHE A 1 87 ? -5.701 -1.652 4.381 1.00 97.62 87 PHE A CA 1
ATOM 685 C C . PHE A 1 87 ? -4.716 -2.716 3.872 1.00 97.62 87 PHE A C 1
ATOM 687 O O . PHE A 1 87 ? -3.633 -2.385 3.382 1.00 97.62 87 PHE A O 1
ATOM 694 N N . ILE A 1 88 ? -5.097 -3.994 3.942 1.00 97.75 88 ILE A N 1
ATOM 695 C CA . ILE A 1 88 ? -4.319 -5.090 3.349 1.00 97.75 88 ILE A CA 1
ATOM 696 C C . ILE A 1 88 ? -4.304 -4.951 1.821 1.00 97.75 88 ILE A C 1
ATOM 698 O O . ILE A 1 88 ? -3.235 -5.011 1.214 1.00 97.75 88 ILE A O 1
ATOM 702 N N . GLN A 1 89 ? -5.461 -4.709 1.199 1.00 98.38 89 GLN A N 1
ATOM 703 C CA . GLN A 1 89 ? -5.582 -4.518 -0.245 1.00 98.38 89 GLN A CA 1
ATOM 704 C C . GLN A 1 89 ? -4.791 -3.295 -0.738 1.00 98.38 89 GLN A C 1
ATOM 706 O O . GLN A 1 89 ? -4.103 -3.396 -1.754 1.00 98.38 89 GLN A O 1
ATOM 711 N N . ASP A 1 90 ? -4.829 -2.173 -0.011 1.00 98.25 90 ASP A N 1
ATOM 712 C CA . ASP A 1 90 ? -4.002 -0.982 -0.263 1.00 98.25 90 ASP A CA 1
ATOM 713 C C . ASP A 1 90 ? -2.507 -1.318 -0.187 1.00 98.25 90 ASP A C 1
ATOM 715 O O . ASP A 1 90 ? -1.744 -0.985 -1.094 1.00 98.25 90 ASP A O 1
ATOM 719 N N . THR A 1 91 ? -2.094 -2.084 0.828 1.00 97.88 91 THR A N 1
ATOM 720 C CA . THR A 1 91 ? -0.705 -2.550 0.959 1.00 97.88 91 THR A CA 1
ATOM 721 C C . THR A 1 91 ? -0.308 -3.453 -0.212 1.00 97.88 91 THR A C 1
ATOM 723 O O . THR A 1 91 ? 0.740 -3.236 -0.818 1.00 97.88 91 THR A O 1
ATOM 726 N N . CYS A 1 92 ? -1.141 -4.425 -0.603 1.00 98.31 92 CYS A N 1
ATOM 727 C CA . CYS A 1 92 ? -0.883 -5.257 -1.782 1.00 98.31 92 CYS A CA 1
ATOM 728 C C . CYS A 1 92 ? -0.794 -4.406 -3.059 1.00 98.31 92 CYS A C 1
ATOM 730 O O . CYS A 1 92 ? 0.108 -4.604 -3.871 1.00 98.31 92 CYS A O 1
ATOM 732 N N . PHE A 1 93 ? -1.687 -3.432 -3.237 1.00 98.50 93 PHE A N 1
ATOM 733 C CA . PHE A 1 93 ? -1.673 -2.536 -4.389 1.00 98.50 93 PHE A CA 1
ATOM 734 C C . PHE A 1 93 ? -0.392 -1.697 -4.445 1.00 98.50 93 PHE A C 1
ATOM 736 O O . PHE A 1 93 ? 0.264 -1.660 -5.488 1.00 98.50 93 PHE A O 1
ATOM 743 N N . TYR A 1 94 ? 0.001 -1.085 -3.327 1.00 98.38 94 TYR A N 1
ATOM 744 C CA . TYR A 1 94 ? 1.216 -0.281 -3.208 1.00 98.38 94 TYR A CA 1
ATOM 745 C C . TYR A 1 94 ? 2.484 -1.114 -3.431 1.00 98.38 94 TYR A C 1
ATOM 747 O O . TYR A 1 94 ? 3.357 -0.723 -4.207 1.00 98.38 94 TYR A O 1
ATOM 755 N N . GLU A 1 95 ? 2.599 -2.271 -2.779 1.00 98.38 95 GLU A N 1
ATOM 756 C CA . GLU A 1 95 ? 3.809 -3.099 -2.826 1.00 98.38 95 GLU A CA 1
ATOM 757 C C . GLU A 1 95 ? 3.931 -3.892 -4.136 1.00 98.38 95 GLU A C 1
ATOM 759 O O . GLU A 1 95 ? 5.035 -4.097 -4.643 1.00 98.38 95 GLU A O 1
ATOM 764 N N . CYS A 1 96 ? 2.816 -4.359 -4.707 1.00 98.62 96 CYS A N 1
ATOM 765 C CA . CYS A 1 96 ? 2.840 -5.336 -5.797 1.00 98.62 96 CYS A CA 1
ATOM 766 C C . CYS A 1 96 ? 2.537 -4.759 -7.182 1.00 98.62 96 CYS A C 1
ATOM 768 O O . CYS A 1 96 ? 2.970 -5.367 -8.161 1.00 98.62 96 CYS A O 1
ATOM 770 N N . SER A 1 97 ? 1.822 -3.638 -7.314 1.00 98.56 97 SER A N 1
ATOM 771 C CA . SER A 1 97 ? 1.368 -3.171 -8.632 1.00 98.56 97 SER A CA 1
ATOM 772 C C . SER A 1 97 ? 2.517 -2.654 -9.511 1.00 98.56 97 SER A C 1
ATOM 774 O O . SER A 1 97 ? 3.161 -1.669 -9.150 1.00 98.56 97 SER A O 1
ATOM 776 N N . PRO A 1 98 ? 2.729 -3.224 -10.715 1.00 98.25 98 PRO A N 1
ATOM 777 C CA . PRO A 1 98 ? 3.706 -2.709 -11.674 1.00 98.25 98 PRO A CA 1
ATOM 778 C C . PRO A 1 98 ? 3.144 -1.584 -12.563 1.00 98.25 98 PRO A C 1
ATOM 780 O O . PRO A 1 98 ? 3.791 -1.138 -13.510 1.00 98.25 98 PRO A O 1
ATOM 783 N N . HIS A 1 99 ? 1.911 -1.139 -12.302 1.00 98.12 99 HIS A N 1
ATOM 784 C CA . HIS A 1 99 ? 1.182 -0.188 -13.148 1.00 98.12 99 HIS A CA 1
ATOM 785 C C . HIS A 1 99 ? 1.087 1.212 -12.535 1.00 98.12 99 HIS A C 1
ATOM 787 O O . HIS A 1 99 ? 0.336 2.052 -13.021 1.00 98.12 99 HIS A O 1
ATOM 793 N N . LEU A 1 100 ? 1.845 1.469 -11.467 1.00 98.19 100 LEU A N 1
ATOM 794 C CA . LEU A 1 100 ? 1.818 2.736 -10.738 1.00 98.19 100 LEU A CA 1
ATOM 795 C C . LEU A 1 100 ? 2.762 3.806 -11.303 1.00 98.19 100 LEU A C 1
ATOM 797 O O . LEU A 1 100 ? 2.729 4.946 -10.842 1.00 98.19 100 LEU A O 1
ATOM 801 N N . GLY A 1 101 ? 3.577 3.463 -12.305 1.00 97.62 101 GLY A N 1
ATOM 802 C CA . GLY A 1 101 ? 4.637 4.323 -12.834 1.00 97.62 101 GLY A CA 1
ATOM 803 C C . GLY A 1 101 ? 4.236 5.755 -13.210 1.00 97.62 101 GLY A C 1
ATOM 804 O O . GLY A 1 101 ? 4.985 6.668 -12.855 1.00 97.62 101 GLY A O 1
ATOM 805 N N . PRO A 1 102 ? 3.060 6.020 -13.819 1.00 96.62 102 PRO A N 1
ATOM 806 C CA . PRO A 1 102 ? 2.629 7.387 -14.137 1.00 96.62 102 PRO A CA 1
ATOM 807 C C . PRO A 1 102 ? 2.455 8.310 -12.920 1.00 96.62 102 PRO A C 1
ATOM 809 O O . PRO A 1 102 ? 2.427 9.530 -13.077 1.00 96.62 102 PRO A O 1
ATOM 812 N N . TRP A 1 103 ? 2.339 7.746 -11.715 1.00 97.75 103 TRP A N 1
ATOM 813 C CA . TRP A 1 103 ? 2.115 8.477 -10.464 1.00 97.75 103 TRP A CA 1
ATOM 814 C C . TRP A 1 103 ? 3.314 8.433 -9.514 1.00 97.75 103 TRP A C 1
ATOM 816 O O . TRP A 1 103 ? 3.216 8.940 -8.396 1.00 97.75 103 TRP A O 1
ATOM 826 N N . ILE A 1 104 ? 4.436 7.841 -9.934 1.00 97.25 104 ILE A N 1
ATOM 827 C CA . ILE A 1 104 ? 5.672 7.816 -9.149 1.00 97.25 104 ILE A CA 1
ATOM 828 C C . ILE A 1 104 ? 6.324 9.205 -9.153 1.00 97.25 104 ILE A C 1
ATOM 830 O O . ILE A 1 104 ? 6.484 9.835 -10.199 1.00 97.25 104 ILE A O 1
ATOM 834 N N . GLN A 1 105 ? 6.737 9.661 -7.973 1.00 95.94 105 GLN A N 1
ATOM 835 C CA . GLN A 1 105 ? 7.499 10.884 -7.749 1.00 95.94 105 GLN A CA 1
ATOM 836 C C . GLN A 1 105 ? 8.717 10.605 -6.872 1.00 95.94 105 GLN A C 1
ATOM 838 O O . GLN A 1 105 ? 8.620 9.878 -5.879 1.00 95.94 105 GLN A O 1
ATOM 843 N N . GLU A 1 106 ? 9.839 11.238 -7.207 1.00 95.56 106 GLU A N 1
ATOM 844 C CA . GLU A 1 106 ? 11.022 11.255 -6.351 1.00 95.56 106 GLU A CA 1
ATOM 845 C C . GLU A 1 106 ? 10.741 12.015 -5.051 1.00 95.56 106 GLU A C 1
ATOM 847 O O . GLU A 1 106 ? 10.049 13.039 -5.030 1.00 95.56 106 GLU A O 1
ATOM 852 N N . VAL A 1 107 ? 11.291 11.511 -3.951 1.00 92.75 107 VAL A N 1
ATOM 853 C CA . VAL A 1 107 ? 11.200 12.119 -2.626 1.00 92.75 107 VAL A CA 1
ATOM 854 C C . VAL A 1 107 ? 12.526 12.010 -1.888 1.00 92.75 107 VAL A C 1
ATOM 856 O O . VAL A 1 107 ? 13.220 11.001 -1.962 1.00 92.75 107 VAL A O 1
ATOM 859 N N . ASP A 1 108 ? 12.849 13.044 -1.116 1.00 87.00 108 ASP A N 1
ATOM 860 C CA . ASP A 1 108 ? 14.020 13.056 -0.241 1.00 87.00 108 ASP A CA 1
ATOM 861 C C . ASP A 1 108 ? 13.634 12.521 1.149 1.00 87.00 108 ASP A C 1
ATOM 863 O O . ASP A 1 108 ? 13.265 13.273 2.056 1.00 87.00 108 ASP A O 1
ATOM 867 N N . GLN A 1 109 ? 13.588 11.191 1.289 1.00 85.25 109 GLN A N 1
ATOM 868 C CA . GLN A 1 109 ? 13.285 10.506 2.550 1.00 85.25 109 GLN A CA 1
ATOM 869 C C . GLN A 1 109 ? 14.309 9.402 2.830 1.00 85.25 109 GLN A C 1
ATOM 871 O O . GLN A 1 109 ? 14.760 8.697 1.935 1.00 85.25 109 GLN A O 1
ATOM 876 N N . SER A 1 110 ? 14.650 9.200 4.105 1.00 82.19 110 SER A N 1
ATOM 877 C CA . SER A 1 110 ? 15.704 8.257 4.509 1.00 82.19 110 SER A CA 1
ATOM 878 C C . SER A 1 110 ? 15.408 6.786 4.192 1.00 82.19 110 SER A C 1
ATOM 880 O O . SER A 1 110 ? 16.329 5.974 4.169 1.00 82.19 110 SER A O 1
ATOM 882 N N . TRP A 1 111 ? 14.141 6.428 3.973 1.00 78.00 111 TRP A N 1
ATOM 883 C CA . TRP A 1 111 ? 13.685 5.041 3.836 1.00 78.00 111 TRP A CA 1
ATOM 884 C C . TRP A 1 111 ? 13.068 4.703 2.471 1.00 78.00 111 TRP A C 1
ATOM 886 O O . TRP A 1 111 ? 12.729 3.544 2.239 1.00 78.00 111 TRP A O 1
ATOM 896 N N . ARG A 1 112 ? 12.915 5.684 1.572 1.00 86.56 112 ARG A N 1
ATOM 897 C CA . ARG A 1 112 ? 12.459 5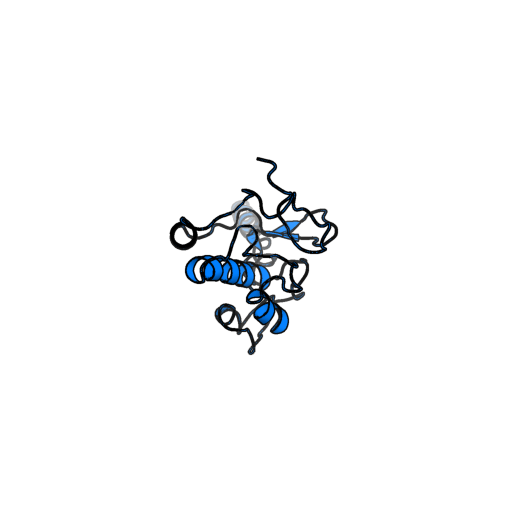.490 0.185 1.00 86.56 112 ARG A CA 1
ATOM 898 C C . ARG A 1 112 ? 12.937 6.640 -0.695 1.00 86.56 112 ARG A C 1
ATOM 900 O O . ARG A 1 112 ? 12.956 7.777 -0.230 1.00 86.56 112 ARG A O 1
ATOM 907 N N . LYS A 1 113 ? 13.270 6.350 -1.953 1.00 94.06 113 LYS A N 1
ATOM 908 C CA . LYS A 1 113 ? 13.640 7.383 -2.936 1.00 94.06 113 LYS A CA 1
ATOM 909 C C . LYS A 1 113 ? 12.461 7.828 -3.783 1.00 94.06 113 LYS A C 1
ATOM 911 O O . LYS A 1 113 ? 12.446 8.946 -4.282 1.00 94.06 113 LYS A O 1
ATOM 916 N N . GLU A 1 114 ? 11.464 6.965 -3.920 1.00 96.56 114 GLU A N 1
ATOM 917 C CA . GLU A 1 114 ? 10.272 7.211 -4.717 1.00 96.56 114 GLU A CA 1
ATOM 918 C C . GLU A 1 114 ? 9.000 6.911 -3.918 1.00 96.56 114 GLU A C 1
ATOM 920 O O . GLU A 1 114 ? 8.994 6.098 -2.989 1.00 96.56 114 GLU A O 1
ATOM 925 N N . ARG A 1 115 ? 7.900 7.576 -4.277 1.00 95.50 115 ARG A N 1
ATOM 926 C CA . ARG A 1 115 ? 6.553 7.260 -3.785 1.00 95.50 115 ARG A CA 1
ATOM 927 C C . ARG A 1 115 ? 5.500 7.521 -4.851 1.00 95.50 115 ARG A C 1
ATOM 929 O O . ARG A 1 115 ? 5.723 8.317 -5.755 1.00 95.50 115 ARG A O 1
ATOM 936 N N . ILE A 1 116 ? 4.310 6.964 -4.668 1.00 96.81 116 ILE A N 1
ATOM 937 C CA . ILE A 1 116 ? 3.142 7.334 -5.471 1.00 96.81 116 ILE A CA 1
ATOM 938 C C . ILE A 1 116 ? 2.467 8.619 -4.965 1.00 96.81 116 ILE A C 1
ATOM 940 O O . ILE A 1 116 ? 2.410 8.882 -3.759 1.00 96.81 116 ILE A O 1
ATOM 944 N N . PHE A 1 117 ? 1.936 9.425 -5.885 1.00 96.94 117 PHE A N 1
ATOM 945 C CA . PHE A 1 117 ? 1.178 10.639 -5.585 1.00 96.94 117 PHE A CA 1
ATOM 946 C C . PHE A 1 117 ? 0.024 10.841 -6.571 1.00 96.94 117 PHE A C 1
ATOM 948 O O . PHE A 1 117 ? 0.206 10.720 -7.778 1.00 96.94 117 PHE A O 1
ATOM 955 N N . ASN A 1 118 ? -1.158 11.197 -6.055 1.00 97.25 118 ASN A N 1
ATOM 956 C CA . ASN A 1 118 ? -2.379 11.420 -6.840 1.00 97.25 118 ASN A CA 1
ATOM 957 C C . ASN A 1 118 ? -2.763 10.245 -7.760 1.00 97.25 118 ASN A C 1
ATOM 959 O O . ASN A 1 118 ? -3.198 10.458 -8.892 1.00 97.25 118 ASN A O 1
ATOM 963 N N . VAL A 1 119 ? -2.622 9.009 -7.267 1.00 98.12 119 VAL A N 1
ATOM 964 C CA . VAL A 1 119 ? -3.160 7.831 -7.960 1.00 98.12 119 VAL A CA 1
ATOM 965 C C . VAL A 1 119 ? -4.687 7.966 -8.041 1.00 98.12 119 VAL A C 1
ATOM 967 O O . VAL A 1 119 ? -5.324 8.188 -7.008 1.00 98.12 119 VAL A O 1
ATOM 970 N N . PRO A 1 120 ? -5.293 7.861 -9.236 1.00 98.00 120 PRO A N 1
ATOM 971 C CA . PRO A 1 120 ? -6.724 8.011 -9.435 1.00 98.00 120 PRO A CA 1
ATOM 972 C C . PRO A 1 120 ? -7.422 6.715 -9.034 1.00 98.00 120 PRO A C 1
ATOM 974 O O . PRO A 1 120 ? -7.781 5.899 -9.881 1.00 98.00 120 PRO A O 1
ATOM 977 N N . LEU A 1 121 ? -7.584 6.517 -7.727 1.00 98.19 121 LEU A N 1
ATOM 978 C CA . LEU A 1 121 ? -8.375 5.410 -7.212 1.00 98.19 121 LEU A CA 1
ATOM 979 C C . LEU A 1 121 ? -9.807 5.519 -7.750 1.00 98.19 121 LEU A C 1
ATOM 981 O O . LEU A 1 121 ? -10.382 6.612 -7.805 1.00 98.19 121 LEU A O 1
ATOM 985 N N . CYS A 1 122 ? -10.371 4.385 -8.153 1.00 98.56 122 CYS A N 1
ATOM 986 C CA . CYS A 1 122 ? -11.763 4.315 -8.560 1.00 98.56 122 CYS A CA 1
ATOM 987 C C . CYS A 1 122 ? -12.669 4.786 -7.416 1.00 98.56 122 CYS A C 1
ATOM 989 O O . CYS A 1 122 ? -12.362 4.641 -6.228 1.00 98.56 122 CYS A O 1
ATOM 991 N N . LYS A 1 123 ? -13.799 5.390 -7.784 1.00 98.50 123 LYS A N 1
ATOM 992 C CA . LYS A 1 123 ? -14.732 5.951 -6.809 1.00 98.50 123 LYS A CA 1
ATOM 993 C C . LYS A 1 123 ? -15.271 4.854 -5.893 1.00 98.50 123 LYS A C 1
ATOM 995 O O . LYS A 1 123 ? -15.388 5.074 -4.694 1.00 98.50 123 LYS A O 1
ATOM 1000 N N . GLU A 1 124 ? -15.608 3.713 -6.472 1.00 98.62 124 GLU A N 1
ATOM 1001 C CA . GLU A 1 124 ? -16.213 2.575 -5.793 1.00 98.62 124 GLU A CA 1
ATOM 1002 C C . GLU A 1 124 ? -15.269 2.029 -4.716 1.00 98.62 124 GLU A C 1
ATOM 1004 O O . GLU A 1 124 ? -15.668 1.990 -3.558 1.00 98.62 124 GLU A O 1
ATOM 1009 N N . ASP A 1 125 ? -13.997 1.771 -5.044 1.00 98.56 125 ASP A N 1
ATOM 1010 C CA . ASP A 1 125 ? -12.973 1.326 -4.086 1.00 98.56 125 ASP A CA 1
ATOM 1011 C C . ASP A 1 125 ? -12.810 2.299 -2.905 1.00 98.56 125 ASP A C 1
ATOM 1013 O O . ASP A 1 125 ? -12.778 1.892 -1.745 1.00 98.56 125 ASP A O 1
ATOM 1017 N N . CYS A 1 126 ? -12.757 3.608 -3.181 1.00 98.50 126 CYS A N 1
ATOM 1018 C CA . CYS A 1 126 ? -12.645 4.636 -2.141 1.00 98.50 126 CYS A CA 1
ATOM 1019 C C . CYS A 1 126 ? -13.888 4.687 -1.233 1.00 98.50 126 CYS A C 1
ATOM 1021 O O . CYS A 1 126 ? -13.777 4.802 -0.011 1.00 98.50 126 CYS A O 1
ATOM 1023 N N . HIS A 1 127 ? -15.081 4.610 -1.825 1.00 98.56 127 HIS A N 1
ATOM 1024 C CA . HIS A 1 127 ? -16.339 4.664 -1.086 1.00 98.56 127 HIS A CA 1
ATOM 1025 C C . HIS A 1 127 ? -16.580 3.400 -0.257 1.00 98.56 127 HIS A C 1
ATOM 1027 O O . HIS A 1 127 ? -16.989 3.516 0.894 1.00 98.56 127 HIS A O 1
ATOM 1033 N N . GLU A 1 128 ? -16.325 2.215 -0.808 1.00 98.75 128 GLU A N 1
ATOM 1034 C CA . GLU A 1 128 ? -16.476 0.947 -0.086 1.00 98.75 128 GLU A CA 1
ATOM 1035 C C . GLU A 1 128 ? -15.507 0.859 1.091 1.00 98.75 128 GLU A C 1
ATOM 1037 O O . GLU A 1 128 ? -15.915 0.479 2.188 1.00 98.75 128 GLU A O 1
ATOM 1042 N N . TRP A 1 129 ? -14.259 1.302 0.904 1.00 98.75 129 TRP A N 1
ATOM 1043 C CA . TRP A 1 129 ? -13.305 1.417 2.005 1.00 98.75 129 TRP A CA 1
ATOM 1044 C C . TRP A 1 129 ? -13.841 2.328 3.114 1.00 98.75 129 TRP A C 1
ATOM 1046 O O . TRP A 1 129 ? -13.866 1.945 4.286 1.00 98.75 129 TRP A O 1
ATOM 1056 N N . TRP A 1 130 ? -14.332 3.518 2.765 1.00 98.62 130 TRP A N 1
ATOM 1057 C CA . TRP A 1 130 ? -14.899 4.431 3.756 1.00 98.62 130 TRP A CA 1
ATOM 1058 C C . TRP A 1 130 ? -16.110 3.832 4.487 1.00 98.62 130 TRP A C 1
ATOM 1060 O O . TRP A 1 130 ? -16.199 3.943 5.710 1.00 98.62 130 TRP A O 1
ATOM 1070 N N . GLU A 1 131 ? -17.027 3.186 3.765 1.00 98.75 131 GLU A N 1
ATOM 1071 C CA . GLU A 1 131 ? -18.241 2.594 4.339 1.00 98.75 131 GLU A CA 1
ATOM 1072 C C . GLU A 1 131 ? -17.935 1.457 5.317 1.00 98.75 131 GLU A C 1
ATOM 1074 O O . GLU A 1 131 ? -18.551 1.402 6.386 1.00 98.75 131 GLU A O 1
ATOM 1079 N N . ASP A 1 132 ? -16.973 0.595 4.986 1.00 98.69 132 ASP A N 1
ATOM 1080 C CA . ASP A 1 132 ? -16.559 -0.517 5.846 1.00 98.69 132 ASP A CA 1
ATOM 1081 C C . ASP A 1 132 ? -15.779 -0.028 7.080 1.00 98.69 132 ASP A C 1
ATOM 1083 O O . ASP A 1 132 ? -15.815 -0.672 8.125 1.00 98.69 132 ASP A O 1
ATOM 1087 N N . CYS A 1 133 ? -15.136 1.144 7.008 1.00 98.50 133 CYS A N 1
ATOM 1088 C CA . CYS A 1 133 ? -14.384 1.732 8.122 1.00 98.50 133 CYS A CA 1
ATOM 1089 C C . CYS A 1 133 ? -15.145 2.811 8.920 1.00 98.50 133 CYS A C 1
ATOM 1091 O O . CYS A 1 133 ? -14.607 3.342 9.892 1.00 98.50 133 CYS A O 1
ATOM 1093 N N . LYS A 1 134 ? -16.384 3.174 8.562 1.00 97.88 134 LYS A N 1
ATOM 1094 C CA . LYS A 1 134 ? -17.085 4.341 9.151 1.00 97.88 134 LYS A CA 1
ATOM 1095 C C . LYS A 1 134 ? -17.354 4.256 10.658 1.00 97.88 134 LYS A C 1
ATOM 1097 O O . LYS A 1 134 ? -17.583 5.284 11.291 1.00 97.88 134 LYS A O 1
ATOM 1102 N N . ASN A 1 135 ? -17.373 3.043 11.211 1.00 97.06 135 ASN A N 1
ATOM 1103 C CA . ASN A 1 135 ? -17.579 2.785 12.640 1.00 97.06 135 ASN A CA 1
ATOM 1104 C C . ASN A 1 135 ? -16.270 2.452 13.377 1.00 97.06 135 ASN A C 1
ATOM 1106 O O . ASN A 1 135 ? -16.305 2.161 14.571 1.00 97.06 135 ASN A O 1
ATOM 1110 N N . GLU A 1 136 ? -15.140 2.476 12.672 1.00 97.06 136 GLU A N 1
ATOM 1111 C CA . GLU A 1 136 ? -13.818 2.223 13.233 1.00 97.06 136 GLU A CA 1
ATOM 1112 C C . GLU A 1 136 ? -13.224 3.496 13.839 1.00 97.06 136 GLU A C 1
ATOM 1114 O O . GLU A 1 136 ? -13.665 4.619 13.574 1.00 97.06 136 GLU A O 1
ATOM 1119 N N . PHE A 1 137 ? -12.185 3.325 14.653 1.00 95.94 137 PHE A N 1
ATOM 1120 C CA . PHE A 1 137 ? -11.570 4.420 15.395 1.00 95.94 137 PHE A CA 1
ATOM 1121 C C . PHE A 1 137 ? -10.142 4.693 14.932 1.00 95.94 137 PHE A C 1
ATOM 1123 O O . PHE A 1 137 ? -9.352 3.786 14.691 1.00 95.94 137 PHE A O 1
ATOM 1130 N N . THR A 1 138 ? -9.793 5.976 14.874 1.00 95.50 138 THR A N 1
ATOM 1131 C CA . THR A 1 138 ? -8.434 6.460 14.621 1.00 95.50 138 THR A CA 1
ATOM 1132 C C . THR A 1 138 ? -8.190 7.747 15.393 1.00 95.50 138 THR A C 1
ATOM 1134 O O . THR A 1 138 ? -9.079 8.586 15.532 1.00 95.50 138 THR A O 1
ATOM 1137 N N . CYS A 1 139 ? -6.965 7.944 15.866 1.00 94.00 139 CYS A N 1
ATOM 1138 C CA . CYS A 1 139 ? -6.532 9.168 16.541 1.00 94.00 139 CYS A CA 1
ATOM 1139 C C . CYS A 1 139 ? -5.832 10.161 15.600 1.00 94.00 139 CYS A C 1
ATOM 1141 O O . CYS A 1 139 ? -5.373 11.214 16.046 1.00 94.00 139 CYS A O 1
ATOM 1143 N N . LYS A 1 140 ? -5.676 9.825 14.310 1.00 92.81 140 LYS A N 1
ATOM 1144 C CA . LYS A 1 140 ? -4.960 10.653 13.326 1.00 92.81 140 LYS A CA 1
ATOM 1145 C C . LYS A 1 140 ? -5.657 10.638 11.970 1.00 92.81 140 LYS A C 1
ATOM 1147 O O . LYS A 1 140 ? -6.114 9.597 11.512 1.00 92.81 140 LYS A O 1
ATOM 1152 N N . SER A 1 141 ? -5.655 11.788 11.298 1.00 93.12 141 SER A N 1
ATOM 1153 C CA . SER A 1 141 ? -6.087 11.926 9.898 1.00 93.12 141 SER A CA 1
ATOM 1154 C C . SER A 1 141 ? -4.950 11.724 8.890 1.00 93.12 141 SER A C 1
ATOM 1156 O O . SER A 1 141 ? -5.202 11.474 7.718 1.00 93.12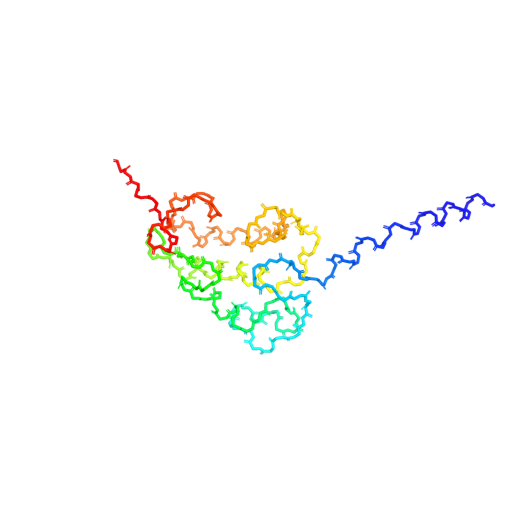 141 SER A O 1
ATOM 1158 N N . ASN A 1 142 ? -3.692 11.820 9.335 1.00 91.88 142 ASN A N 1
ATOM 1159 C CA . ASN A 1 142 ? -2.514 11.500 8.536 1.00 91.88 142 ASN A CA 1
ATOM 1160 C C . ASN A 1 142 ? -1.727 10.380 9.222 1.00 91.88 142 ASN A C 1
ATOM 1162 O O . ASN A 1 142 ? -1.171 10.584 10.302 1.00 91.88 142 ASN A O 1
ATOM 1166 N N . TRP A 1 143 ? -1.695 9.207 8.589 1.00 92.56 143 TRP A N 1
ATOM 1167 C CA . TRP A 1 143 ? -1.018 8.016 9.110 1.00 92.56 143 TRP A CA 1
ATOM 1168 C C . TRP A 1 143 ? 0.437 7.883 8.646 1.00 92.56 143 TRP A C 1
ATOM 1170 O O . TRP A 1 143 ? 1.139 6.987 9.100 1.00 92.56 143 TRP A O 1
ATOM 1180 N N . HIS A 1 144 ? 0.943 8.788 7.805 1.00 87.75 144 HIS A N 1
ATOM 1181 C CA . HIS A 1 144 ? 2.344 8.761 7.373 1.00 87.75 144 HIS A CA 1
ATOM 1182 C C . HIS A 1 144 ? 3.310 9.411 8.377 1.00 87.75 144 HIS A C 1
ATOM 1184 O O . HIS A 1 144 ? 4.500 9.100 8.358 1.00 87.75 144 HIS A O 1
ATOM 1190 N N . THR A 1 145 ? 2.850 10.337 9.228 1.00 85.81 145 THR A N 1
ATOM 1191 C CA . THR A 1 145 ? 3.726 11.120 10.119 1.00 85.81 145 THR A CA 1
ATOM 1192 C C . THR A 1 145 ? 3.098 11.404 11.485 1.00 85.81 145 THR A C 1
ATOM 1194 O O . THR A 1 145 ? 1.884 11.343 11.667 1.00 85.81 145 THR A O 1
ATOM 1197 N N . GLY A 1 146 ? 3.940 11.762 12.462 1.00 83.81 146 GLY A N 1
ATOM 1198 C CA . GLY A 1 146 ? 3.500 12.244 13.777 1.00 83.81 146 GLY A CA 1
ATOM 1199 C C . GLY A 1 146 ? 3.045 11.153 14.750 1.00 83.81 146 GLY A C 1
ATOM 1200 O O . GLY A 1 146 ? 2.179 11.421 15.582 1.00 83.81 146 GLY A O 1
ATOM 1201 N N . TRP A 1 147 ? 3.571 9.940 14.613 1.00 84.88 147 TRP A N 1
ATOM 1202 C CA . TRP A 1 147 ? 3.376 8.842 15.562 1.00 84.88 147 TRP A CA 1
ATOM 1203 C C . TRP A 1 147 ? 4.416 8.876 16.684 1.00 84.88 147 TRP A C 1
ATOM 1205 O O . TRP A 1 147 ? 5.518 9.390 16.477 1.00 84.88 147 TRP A O 1
ATOM 1215 N N . ASP A 1 148 ? 4.063 8.333 17.852 1.00 79.00 148 ASP A N 1
ATOM 1216 C CA . ASP A 1 148 ? 5.012 8.094 18.939 1.00 79.00 148 ASP A CA 1
ATOM 1217 C C . ASP A 1 148 ? 5.721 6.754 18.720 1.00 79.00 148 ASP A C 1
ATOM 1219 O O . ASP A 1 148 ? 5.075 5.710 18.600 1.00 79.00 148 ASP A O 1
ATOM 1223 N N . TRP A 1 149 ? 7.052 6.815 18.693 1.00 69.25 149 TRP A N 1
ATOM 1224 C CA . TRP A 1 149 ? 7.961 5.702 18.423 1.00 69.25 149 TRP A CA 1
ATOM 1225 C C . TRP A 1 149 ? 8.690 5.197 19.670 1.00 69.25 149 TRP A C 1
ATOM 1227 O O . TRP A 1 149 ? 9.585 4.360 19.560 1.00 69.25 149 TRP A O 1
ATOM 1237 N N . SER A 1 150 ? 8.350 5.701 20.858 1.00 76.50 150 SER A N 1
ATOM 1238 C CA . SER A 1 150 ? 9.037 5.364 22.111 1.00 76.50 150 SER A CA 1
ATOM 1239 C C . SER A 1 150 ? 9.023 3.863 22.438 1.00 76.50 150 SER A C 1
ATOM 1241 O O . SER A 1 150 ? 9.968 3.361 23.044 1.00 76.50 150 SER A O 1
ATOM 1243 N N . SER A 1 151 ? 8.001 3.131 21.987 1.00 69.56 151 SER A N 1
ATOM 1244 C CA . SER A 1 151 ? 7.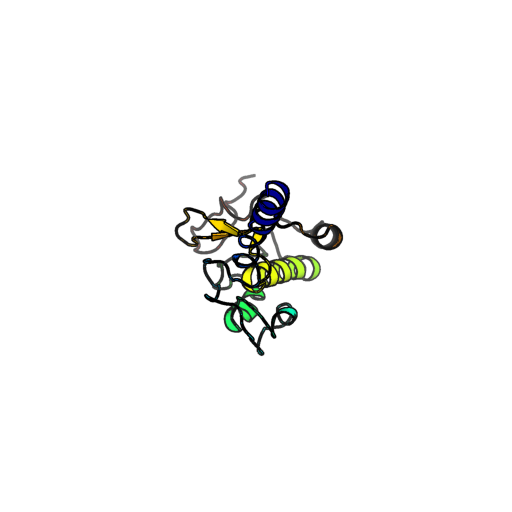856 1.675 22.146 1.00 69.56 151 SER A CA 1
ATOM 1245 C C . SER A 1 151 ? 8.430 0.851 20.983 1.00 69.56 151 SER A C 1
ATOM 1247 O O . SER A 1 151 ? 8.376 -0.377 21.010 1.00 69.56 151 SER A O 1
ATOM 1249 N N . GLY A 1 152 ? 8.959 1.507 19.945 1.00 66.62 152 GLY A N 1
ATOM 1250 C CA . GLY A 1 152 ? 9.378 0.878 18.692 1.00 66.62 152 GLY A CA 1
ATOM 1251 C C . GLY A 1 152 ? 8.240 0.611 17.704 1.00 66.62 152 GLY A C 1
ATOM 1252 O O . GLY A 1 152 ? 8.536 0.337 16.546 1.00 66.62 152 GLY A O 1
ATOM 1253 N N . MET A 1 153 ? 6.973 0.740 18.113 1.00 60.25 153 MET A N 1
ATOM 1254 C CA . MET A 1 153 ? 5.769 0.523 17.294 1.00 60.25 153 MET A CA 1
ATOM 1255 C C . MET A 1 153 ? 5.045 1.846 17.018 1.00 60.25 153 MET A C 1
ATOM 1257 O O . MET A 1 153 ? 5.192 2.799 17.783 1.00 60.25 153 MET A O 1
ATOM 1261 N N . TYR A 1 154 ? 4.218 1.896 15.967 1.00 61.62 154 TYR A N 1
ATOM 1262 C CA . TYR A 1 154 ? 3.301 3.018 15.736 1.00 61.62 154 TYR A CA 1
ATOM 1263 C C . TYR A 1 154 ? 2.248 3.065 16.852 1.00 61.62 154 TYR A C 1
ATOM 1265 O O . TYR A 1 154 ? 1.240 2.359 16.805 1.00 61.62 154 TYR A O 1
ATOM 1273 N N . SER A 1 155 ? 2.482 3.891 17.871 1.00 54.38 155 SER A N 1
ATOM 1274 C CA . SER A 1 155 ? 1.503 4.164 18.924 1.00 54.38 155 SER A CA 1
ATOM 1275 C C . SER A 1 155 ? 1.020 5.610 18.857 1.00 54.38 155 SER A C 1
ATOM 1277 O O . SER A 1 155 ? 1.758 6.534 18.497 1.00 54.38 155 SER A O 1
ATOM 1279 N N . SER A 1 156 ? -0.257 5.817 19.170 1.00 53.19 156 SER A N 1
ATOM 1280 C CA . SER A 1 156 ? -0.798 7.148 19.404 1.00 53.19 156 SER A CA 1
ATOM 1281 C C . SER A 1 156 ? -0.092 7.774 20.608 1.00 53.19 156 SER A C 1
ATOM 1283 O O . SER A 1 156 ? -0.095 7.175 21.685 1.00 53.19 156 SER A O 1
ATOM 1285 N N . THR A 1 157 ? 0.446 8.990 20.471 1.00 48.16 157 THR A N 1
ATOM 1286 C CA . THR A 1 157 ? 0.723 9.841 21.639 1.00 48.16 157 THR A CA 1
ATOM 1287 C C . THR A 1 157 ? -0.541 9.884 22.486 1.00 48.16 157 THR A C 1
ATOM 1289 O O . THR A 1 157 ? -1.606 10.172 21.933 1.00 48.16 157 THR A O 1
ATOM 1292 N N . GLN A 1 158 ? -0.432 9.573 23.781 1.00 39.72 158 GLN A N 1
ATOM 1293 C CA . GLN A 1 158 ? -1.538 9.666 24.732 1.00 39.72 158 GLN A CA 1
ATOM 1294 C C . GLN A 1 158 ? -2.343 10.938 24.453 1.00 39.72 158 GLN A C 1
ATOM 1296 O O . GLN A 1 158 ? -1.823 12.048 24.570 1.00 39.72 158 GLN A O 1
ATOM 1301 N N . ILE A 1 159 ? -3.603 10.768 24.052 1.00 38.44 159 ILE A N 1
ATOM 1302 C CA . ILE A 1 159 ? -4.575 11.849 24.095 1.00 38.44 159 ILE A CA 1
ATOM 1303 C C . ILE A 1 159 ? -4.714 12.155 25.584 1.00 38.44 159 ILE A C 1
ATOM 1305 O O . ILE A 1 159 ? -5.374 11.414 26.313 1.00 38.44 159 ILE A O 1
ATOM 1309 N N . SER A 1 160 ? -4.023 13.192 26.060 1.00 28.69 160 SER A N 1
ATOM 1310 C CA . SER A 1 160 ? -4.427 13.831 27.302 1.00 28.69 160 SER A CA 1
ATOM 1311 C C . SER A 1 160 ? -5.850 14.320 27.063 1.00 28.69 160 SER A C 1
ATOM 1313 O O . SER A 1 160 ? -6.063 15.195 26.218 1.00 28.69 160 SER A O 1
ATOM 1315 N N . MET A 1 161 ? -6.809 13.687 27.734 1.00 34.78 161 MET A N 1
ATOM 1316 C CA . MET A 1 161 ? -8.112 14.302 27.965 1.00 34.78 161 MET A CA 1
ATOM 1317 C C . MET A 1 161 ? -7.928 15.633 28.692 1.00 34.78 161 MET A C 1
ATOM 1319 O O . MET A 1 161 ? -7.017 15.706 29.551 1.00 34.78 161 MET A O 1
#

Foldseek 3Di:
DVVVVVVVVVVPPPDVVVVLAQAAFQAQAFDRGWAAACQQDDLLNVLRGTWRHHNQQRVQLLDALGPPARAHPQQPHDQDPQLSSLSSNVSSCQRTDSGQSVQKDADDDPGGGIHGDPDPDDPCSVVSNCVSCVPPDDPDPDPPDDADCPVVHRHHDPPPD

Organism: NCBI:txid433684